Protein AF-A0A9E5CNL1-F1 (afdb_monomer)

Nearest PDB structures (foldseek):
  4oo2-assembly1_B  TM=9.567E-01  e=1.374E-07  Streptomyces globisporus
  4oo2-assembly1_D  TM=9.567E-01  e=1.667E-07  Streptomyces globisporus
  4oo2-assembly1_C  TM=9.579E-01  e=2.300E-07  Streptomyces globisporus
  4oo2-assembly1_A  TM=9.565E-01  e=3.386E-07  Streptomyces globisporus
  6jhm-assembly1_D  TM=9.090E-01  e=7.826E-07  Ralstonia pickettii DTP0602

Structure (mmCIF, N/CA/C/O backbone):
data_AF-A0A9E5CNL1-F1
#
_entry.id   AF-A0A9E5CNL1-F1
#
loop_
_atom_site.group_PDB
_atom_site.id
_atom_site.type_symbol
_atom_site.label_atom_id
_atom_site.label_alt_id
_atom_site.label_comp_id
_atom_site.label_asym_id
_atom_site.label_entity_id
_atom_site.label_seq_id
_atom_site.pdbx_PDB_ins_code
_atom_site.Cartn_x
_atom_site.Cartn_y
_atom_site.Cartn_z
_atom_site.occupancy
_atom_site.B_iso_or_equiv
_atom_site.auth_seq_id
_atom_site.auth_comp_id
_atom_site.auth_asym_id
_atom_site.auth_atom_id
_atom_site.pdbx_PDB_model_num
ATOM 1 N N . MET A 1 1 ? -8.379 12.964 3.816 1.00 68.00 1 MET A N 1
ATOM 2 C CA . MET A 1 1 ? -8.931 11.796 3.086 1.00 68.00 1 MET A CA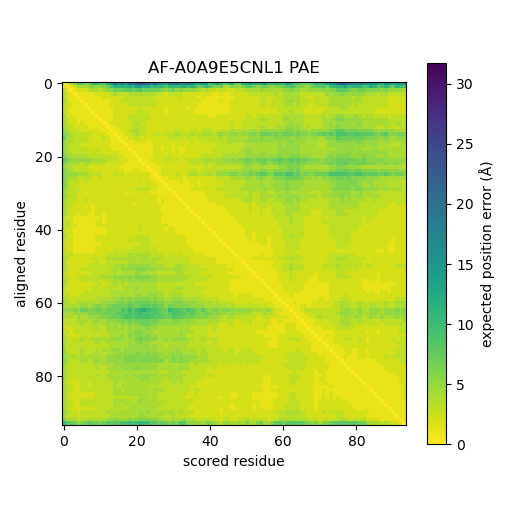 1
ATOM 3 C C . MET A 1 1 ? -7.792 10.830 2.788 1.00 68.00 1 MET A C 1
ATOM 5 O O . MET A 1 1 ? -6.654 11.289 2.736 1.00 68.00 1 MET A O 1
ATOM 9 N N . PRO A 1 2 ? -8.049 9.519 2.647 1.00 80.19 2 PRO A N 1
ATOM 10 C CA . PRO A 1 2 ? -7.014 8.552 2.289 1.00 80.19 2 PRO A CA 1
ATOM 11 C C . PRO A 1 2 ? -6.397 8.894 0.929 1.00 80.19 2 PRO A C 1
ATOM 13 O O . PRO A 1 2 ? -7.105 9.372 0.047 1.00 80.19 2 PRO A O 1
ATOM 16 N N . ARG A 1 3 ? -5.090 8.646 0.769 1.00 88.88 3 ARG A N 1
ATOM 17 C CA . ARG A 1 3 ? -4.398 8.849 -0.514 1.00 88.88 3 ARG A CA 1
ATOM 18 C C . ARG A 1 3 ? -5.040 8.010 -1.617 1.00 88.88 3 ARG A C 1
ATOM 20 O O . ARG A 1 3 ? -5.318 6.836 -1.386 1.00 88.88 3 ARG A O 1
ATOM 27 N N . THR A 1 4 ? -5.182 8.599 -2.796 1.00 94.06 4 THR A N 1
ATOM 28 C CA . THR A 1 4 ? -5.622 7.930 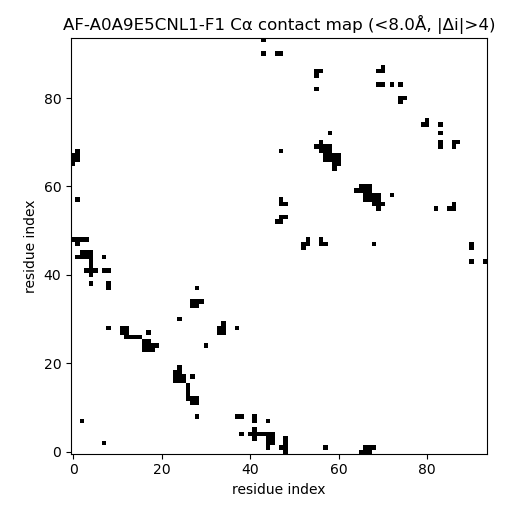-4.028 1.00 94.06 4 THR A CA 1
ATOM 29 C C . THR A 1 4 ? -4.463 7.207 -4.719 1.00 94.06 4 THR A C 1
ATOM 31 O O . THR A 1 4 ? -3.283 7.493 -4.477 1.00 94.06 4 THR A O 1
ATOM 34 N N . GLY A 1 5 ? -4.785 6.287 -5.626 1.00 95.69 5 GLY A N 1
ATOM 35 C CA . GLY A 1 5 ? -3.817 5.620 -6.490 1.00 95.69 5 GLY A CA 1
ATOM 36 C C . GLY A 1 5 ? -3.057 6.603 -7.379 1.00 95.69 5 GLY A C 1
ATOM 37 O O . GLY A 1 5 ? -1.844 6.468 -7.551 1.00 95.69 5 GLY A O 1
ATOM 38 N N . ALA A 1 6 ? -3.726 7.651 -7.870 1.00 95.81 6 ALA A N 1
ATOM 39 C CA . ALA A 1 6 ? -3.096 8.713 -8.656 1.00 95.81 6 ALA A CA 1
ATOM 40 C C . ALA A 1 6 ? -2.034 9.482 -7.850 1.00 95.81 6 ALA A C 1
ATOM 42 O O . ALA A 1 6 ? -0.907 9.660 -8.320 1.00 95.81 6 ALA A O 1
ATOM 43 N N . GLU A 1 7 ? -2.353 9.874 -6.613 1.00 95.50 7 GLU A N 1
ATOM 44 C CA . GLU A 1 7 ? -1.404 10.537 -5.708 1.00 95.50 7 GLU A CA 1
ATOM 45 C C . GLU A 1 7 ? -0.230 9.619 -5.342 1.00 95.50 7 GLU A C 1
ATOM 47 O O . GLU A 1 7 ? 0.915 10.070 -5.260 1.00 95.50 7 GLU A O 1
ATOM 52 N N . TYR A 1 8 ? -0.485 8.320 -5.148 1.00 96.25 8 TYR A N 1
ATOM 53 C CA . TYR A 1 8 ? 0.577 7.335 -4.951 1.00 96.25 8 TYR A CA 1
ATOM 54 C C . TYR A 1 8 ? 1.514 7.269 -6.162 1.00 96.25 8 TYR A C 1
ATOM 56 O O . TYR A 1 8 ? 2.726 7.399 -5.984 1.00 96.25 8 TYR A O 1
ATOM 64 N N . LEU A 1 9 ? 0.971 7.122 -7.376 1.00 96.69 9 LEU A N 1
ATOM 65 C CA . LEU A 1 9 ? 1.754 7.053 -8.612 1.00 96.69 9 LEU A CA 1
ATOM 66 C C . LEU A 1 9 ? 2.576 8.320 -8.846 1.00 96.69 9 LEU A C 1
ATOM 68 O O . LEU A 1 9 ? 3.726 8.235 -9.268 1.00 96.69 9 LEU A O 1
ATOM 72 N N . GLN A 1 10 ? 2.020 9.492 -8.542 1.00 95.88 10 GLN A N 1
ATOM 73 C CA . GLN A 1 10 ? 2.769 10.742 -8.603 1.00 95.88 10 GLN A CA 1
ATOM 74 C C . GLN A 1 10 ? 3.920 10.754 -7.592 1.00 95.88 10 GLN A C 1
ATOM 76 O O . GLN A 1 10 ? 5.032 11.139 -7.939 1.00 95.88 10 GLN A O 1
ATOM 81 N N . ARG A 1 11 ? 3.683 10.291 -6.360 1.00 95.19 11 ARG A N 1
ATOM 82 C CA . ARG A 1 11 ? 4.697 10.275 -5.299 1.00 95.19 11 ARG A CA 1
ATOM 83 C C . ARG A 1 11 ? 5.850 9.314 -5.581 1.00 95.19 11 ARG A C 1
ATOM 85 O O . ARG A 1 11 ? 6.968 9.598 -5.172 1.00 95.19 11 ARG A O 1
ATOM 92 N N . VAL A 1 12 ? 5.596 8.172 -6.223 1.00 95.12 12 VAL A N 1
ATOM 93 C CA . VAL A 1 12 ? 6.654 7.186 -6.512 1.00 95.12 12 VAL A CA 1
ATOM 94 C C . VAL A 1 12 ? 7.520 7.536 -7.720 1.00 95.12 12 VAL A C 1
ATOM 96 O O . VAL A 1 12 ? 8.546 6.888 -7.922 1.00 95.12 12 VAL A O 1
ATOM 99 N N . ARG A 1 13 ? 7.148 8.563 -8.492 1.00 94.88 13 ARG A N 1
ATOM 100 C CA . ARG A 1 13 ? 8.019 9.200 -9.488 1.00 94.88 13 ARG A CA 1
ATOM 101 C C . ARG A 1 13 ? 8.981 10.161 -8.792 1.00 94.88 13 ARG A C 1
ATOM 103 O O . ARG A 1 13 ? 8.889 11.377 -8.931 1.00 94.88 13 ARG A O 1
ATOM 110 N N . ASP A 1 14 ? 9.858 9.589 -7.984 1.00 93.81 14 ASP A N 1
ATOM 111 C CA . ASP A 1 14 ? 10.900 10.295 -7.250 1.00 93.81 14 ASP A CA 1
ATOM 112 C C . ASP A 1 14 ? 12.292 9.948 -7.805 1.00 93.81 14 ASP A C 1
ATOM 114 O O . ASP A 1 14 ? 12.438 9.162 -8.741 1.00 93.81 14 ASP A O 1
ATOM 118 N N . ASN A 1 15 ? 13.332 10.530 -7.209 1.00 93.88 15 ASN A N 1
ATOM 119 C C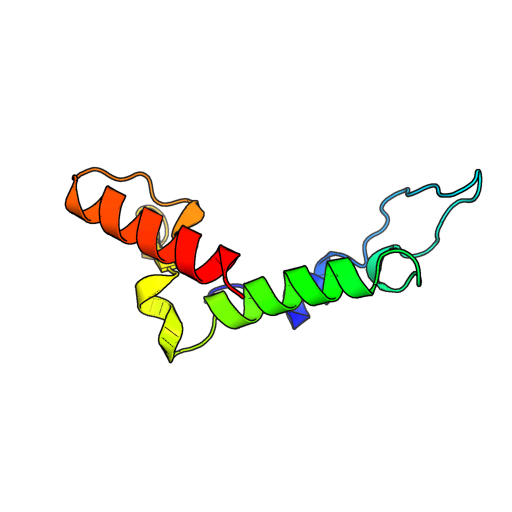A . ASN A 1 15 ? 14.722 10.345 -7.633 1.00 93.88 15 ASN A CA 1
ATOM 120 C C . ASN A 1 15 ? 15.376 9.105 -6.992 1.00 93.88 15 ASN A C 1
ATOM 122 O O . ASN A 1 15 ? 16.551 9.148 -6.621 1.00 93.88 15 ASN A O 1
ATOM 126 N N . ARG A 1 16 ? 14.623 8.014 -6.782 1.00 95.06 16 ARG A N 1
ATOM 127 C CA . ARG A 1 16 ? 15.184 6.771 -6.230 1.00 95.06 16 ARG A CA 1
ATOM 128 C C . ARG A 1 16 ? 16.160 6.119 -7.207 1.00 95.06 16 ARG A C 1
ATOM 130 O O . ARG A 1 16 ? 15.897 6.011 -8.400 1.00 95.06 16 ARG A O 1
ATOM 137 N N . THR A 1 17 ? 17.247 5.581 -6.670 1.00 96.88 17 THR A N 1
ATOM 138 C CA . THR A 1 17 ? 18.238 4.844 -7.456 1.00 96.88 17 THR A CA 1
ATOM 139 C C . THR A 1 17 ? 17.869 3.366 -7.505 1.00 96.88 17 THR A C 1
ATOM 141 O O . THR A 1 17 ? 17.967 2.667 -6.496 1.00 96.88 17 THR A O 1
ATOM 144 N N . VAL A 1 18 ? 17.455 2.880 -8.676 1.00 96.81 18 VAL A N 1
ATOM 145 C CA . VAL A 1 18 ? 17.102 1.470 -8.901 1.00 96.81 18 VAL A CA 1
ATOM 146 C C . VAL A 1 18 ? 17.937 0.921 -10.048 1.00 96.81 18 VAL A C 1
ATOM 148 O O . VAL A 1 18 ? 17.950 1.496 -11.133 1.00 96.81 18 VAL A O 1
ATOM 151 N N . TYR A 1 19 ? 18.607 -0.205 -9.814 1.00 97.62 19 TYR A N 1
ATOM 152 C CA . TYR A 1 19 ? 19.349 -0.928 -10.844 1.00 97.62 19 TYR A CA 1
ATOM 153 C C . TYR A 1 19 ? 18.630 -2.225 -11.210 1.00 97.62 19 TYR A C 1
ATOM 155 O O . TYR A 1 19 ? 18.138 -2.932 -10.332 1.00 97.62 19 TYR A O 1
ATOM 163 N N . LEU A 1 20 ? 18.609 -2.552 -12.499 1.00 97.44 20 LEU A N 1
ATOM 164 C CA . LEU A 1 20 ? 18.150 -3.835 -13.026 1.00 97.44 20 LEU A CA 1
ATOM 165 C C . LEU A 1 20 ? 19.125 -4.280 -14.115 1.00 97.44 20 LEU A C 1
ATOM 167 O O . LEU A 1 20 ? 19.486 -3.480 -14.977 1.00 97.44 20 LEU A O 1
ATOM 171 N N . ASP A 1 21 ? 19.589 -5.528 -14.045 1.00 96.50 21 ASP A N 1
ATOM 172 C CA . ASP A 1 21 ? 20.546 -6.105 -15.001 1.00 96.50 21 ASP A CA 1
ATOM 173 C C . ASP A 1 21 ? 21.785 -5.218 -15.240 1.00 96.50 21 ASP A C 1
ATOM 175 O O . ASP A 1 21 ? 22.240 -5.012 -16.365 1.00 96.50 21 ASP A O 1
ATOM 179 N N . GLY A 1 22 ? 22.310 -4.633 -14.155 1.00 97.19 22 GLY A N 1
ATOM 180 C CA . GLY A 1 22 ? 23.490 -3.762 -14.177 1.00 97.19 22 GLY A CA 1
ATOM 181 C C . GLY A 1 22 ? 23.257 -2.355 -14.742 1.00 97.19 22 GLY A C 1
ATOM 182 O O . GLY A 1 22 ? 24.212 -1.588 -14.849 1.00 97.19 22 GLY A O 1
ATOM 183 N N . LYS A 1 23 ? 22.018 -1.984 -15.087 1.00 97.12 23 LYS A N 1
ATOM 184 C CA . LYS A 1 23 ? 21.667 -0.664 -15.632 1.00 97.12 23 LYS A CA 1
ATOM 185 C C . LYS A 1 23 ? 20.857 0.150 -14.635 1.00 97.12 23 LYS A C 1
ATOM 187 O O . LYS A 1 23 ? 19.979 -0.389 -13.966 1.00 97.12 23 LYS A O 1
ATOM 192 N N . LEU A 1 24 ? 21.140 1.449 -14.563 1.00 96.94 24 LEU A N 1
ATOM 193 C CA . LEU A 1 24 ? 20.322 2.398 -13.814 1.00 96.94 24 LEU A CA 1
ATOM 194 C C . LEU A 1 24 ? 18.991 2.608 -14.546 1.00 96.94 24 LEU A C 1
ATOM 196 O O . LEU A 1 24 ? 18.976 2.875 -15.747 1.00 96.94 24 LEU A O 1
ATOM 200 N N . ILE A 1 25 ? 17.886 2.501 -13.817 1.00 96.50 25 ILE A N 1
ATOM 201 C CA . ILE A 1 25 ? 16.548 2.823 -14.308 1.00 96.50 25 ILE A CA 1
ATOM 202 C C . ILE A 1 25 ? 16.237 4.275 -13.950 1.00 96.50 25 ILE A C 1
ATOM 204 O O . ILE A 1 25 ? 16.273 4.637 -12.778 1.00 96.50 25 ILE A O 1
ATOM 208 N N . GLU A 1 26 ? 15.884 5.082 -14.954 1.00 93.00 26 GLU A N 1
ATOM 209 C CA . GLU A 1 26 ? 15.548 6.502 -14.768 1.00 93.00 26 GLU A CA 1
ATOM 210 C C . GLU A 1 26 ? 14.299 6.702 -13.901 1.00 93.00 26 GLU A C 1
ATOM 212 O O . GLU A 1 26 ? 14.269 7.571 -13.038 1.00 93.00 26 GLU A O 1
ATOM 217 N N . ASN A 1 27 ? 13.260 5.890 -14.121 1.00 94.75 27 ASN A N 1
ATOM 218 C CA . ASN A 1 27 ? 12.012 5.972 -13.371 1.00 94.75 27 ASN A CA 1
ATOM 219 C C . ASN A 1 27 ? 11.386 4.583 -13.214 1.00 94.75 27 ASN A C 1
ATOM 221 O O . ASN A 1 27 ? 10.895 3.978 -14.170 1.00 94.75 27 ASN A O 1
ATOM 225 N N . ALA A 1 28 ? 11.382 4.083 -11.979 1.00 95.25 28 ALA A N 1
ATOM 226 C CA . ALA A 1 28 ? 10.851 2.763 -11.668 1.00 95.25 28 ALA A CA 1
ATOM 227 C C . ALA A 1 28 ? 9.331 2.658 -11.889 1.00 95.25 28 ALA A C 1
ATOM 229 O O . ALA A 1 28 ? 8.861 1.600 -12.299 1.00 95.25 28 ALA A O 1
ATOM 230 N N . ALA A 1 29 ? 8.567 3.730 -11.655 1.00 95.50 29 ALA A N 1
ATOM 231 C CA . ALA A 1 29 ? 7.107 3.722 -11.777 1.00 95.50 29 ALA A CA 1
ATOM 232 C C . ALA A 1 29 ? 6.630 3.502 -13.221 1.00 95.50 29 ALA A C 1
ATOM 234 O O . ALA A 1 29 ? 5.586 2.889 -13.441 1.00 95.50 29 ALA A O 1
ATOM 235 N N . ASP A 1 30 ? 7.417 3.958 -14.197 1.00 95.00 30 ASP A N 1
ATOM 236 C CA . ASP A 1 30 ? 7.092 3.855 -15.621 1.00 95.00 30 ASP A CA 1
ATOM 237 C C . ASP A 1 30 ? 7.849 2.704 -16.328 1.00 95.00 30 ASP A C 1
ATOM 239 O O . ASP A 1 30 ? 7.473 2.291 -17.430 1.00 95.00 30 ASP A O 1
ATOM 243 N N . HIS A 1 31 ? 8.867 2.115 -15.683 1.00 96.75 31 HIS A N 1
ATOM 244 C CA . HIS A 1 31 ? 9.679 1.038 -16.257 1.00 96.75 31 HIS A CA 1
ATOM 245 C C . HIS A 1 31 ? 8.861 -0.252 -16.497 1.00 96.75 31 HIS A C 1
ATOM 247 O O . HIS A 1 31 ? 8.170 -0.713 -15.583 1.00 96.75 31 HIS A O 1
ATOM 253 N N . PRO A 1 32 ? 8.965 -0.915 -17.672 1.00 97.00 32 PRO A N 1
ATOM 254 C CA . PRO A 1 32 ? 8.174 -2.106 -18.006 1.00 97.00 32 PRO A CA 1
ATOM 255 C C . PRO A 1 32 ? 8.235 -3.242 -16.979 1.00 97.00 32 PRO A C 1
ATOM 257 O O . PRO A 1 32 ? 7.227 -3.913 -16.769 1.00 97.00 32 PRO A O 1
ATOM 260 N N . ALA A 1 33 ? 9.380 -3.419 -16.311 1.00 96.94 33 ALA A N 1
ATOM 261 C CA . ALA A 1 33 ? 9.564 -4.447 -15.285 1.00 96.94 33 ALA A CA 1
ATOM 262 C C . ALA A 1 33 ? 8.720 -4.223 -14.013 1.00 96.94 33 ALA A C 1
ATOM 264 O O . ALA A 1 33 ? 8.413 -5.184 -13.318 1.00 96.94 33 ALA A O 1
ATOM 265 N N . PHE A 1 34 ? 8.337 -2.977 -13.702 1.00 96.94 34 PHE A N 1
ATOM 266 C CA . PHE A 1 34 ? 7.697 -2.637 -12.422 1.00 96.94 34 PHE A CA 1
ATOM 267 C C . PHE A 1 34 ? 6.369 -1.898 -12.560 1.00 96.94 34 PHE A C 1
ATOM 269 O O . PHE A 1 34 ? 5.568 -1.930 -11.628 1.00 96.94 34 PHE A O 1
ATOM 276 N N . ARG A 1 35 ? 6.092 -1.260 -13.705 1.00 96.62 35 ARG A N 1
ATOM 277 C CA . ARG A 1 35 ? 4.902 -0.413 -13.908 1.00 96.62 35 ARG A CA 1
ATOM 278 C C . ARG A 1 35 ? 3.590 -1.088 -13.504 1.00 96.62 35 ARG A C 1
ATOM 280 O O . ARG A 1 35 ? 2.690 -0.431 -12.996 1.00 96.62 35 ARG A O 1
ATOM 287 N N . ASN A 1 36 ? 3.481 -2.404 -13.696 1.00 98.00 36 ASN A N 1
ATOM 288 C CA . ASN A 1 36 ? 2.290 -3.157 -13.309 1.00 98.00 36 ASN A CA 1
ATOM 289 C C . ASN A 1 36 ? 2.206 -3.357 -11.792 1.00 98.00 36 ASN A C 1
ATOM 291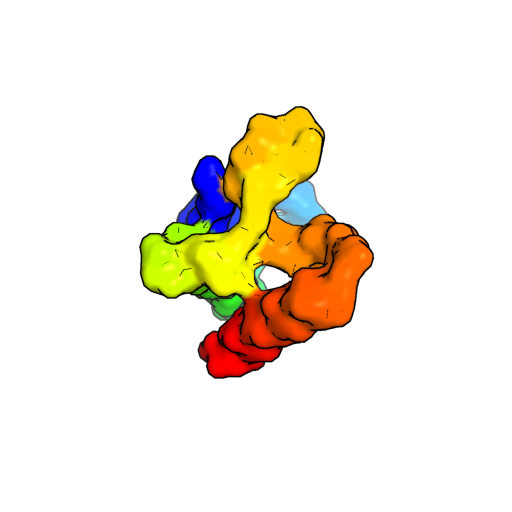 O O . ASN A 1 36 ? 1.130 -3.181 -11.242 1.00 98.00 36 ASN A O 1
ATOM 295 N N . ALA A 1 37 ? 3.322 -3.617 -11.107 1.00 97.44 37 ALA A N 1
ATOM 296 C CA . ALA A 1 37 ? 3.346 -3.697 -9.647 1.00 97.44 37 ALA A CA 1
ATOM 297 C C . ALA A 1 37 ? 2.964 -2.351 -9.008 1.00 97.44 37 ALA A C 1
ATOM 299 O O . ALA A 1 37 ? 2.152 -2.310 -8.087 1.00 97.44 37 ALA A O 1
ATOM 300 N N . PHE A 1 38 ? 3.469 -1.236 -9.545 1.00 97.38 38 PHE A N 1
ATOM 301 C CA . PHE A 1 38 ? 3.049 0.099 -9.108 1.00 97.38 38 PHE A CA 1
ATOM 302 C C . PHE A 1 38 ? 1.556 0.347 -9.354 1.00 97.38 38 PHE A C 1
ATOM 304 O O . PHE A 1 38 ? 0.883 0.890 -8.483 1.00 97.38 38 PHE A O 1
ATOM 311 N N . ARG A 1 39 ? 1.007 -0.081 -10.498 1.00 96.94 39 ARG A N 1
ATOM 312 C CA . ARG A 1 39 ? -0.439 0.006 -10.771 1.00 96.94 39 ARG A CA 1
ATOM 313 C C . ARG A 1 39 ? -1.273 -0.854 -9.823 1.00 96.94 39 ARG A C 1
ATOM 315 O O . ARG A 1 39 ? -2.310 -0.385 -9.374 1.00 96.94 39 ARG A O 1
ATOM 322 N N . THR A 1 40 ? -0.815 -2.054 -9.473 1.00 97.19 40 THR A N 1
ATOM 323 C CA . THR A 1 40 ? -1.473 -2.898 -8.464 1.00 97.19 40 THR A CA 1
ATOM 324 C C . THR A 1 40 ? -1.530 -2.182 -7.116 1.00 97.19 40 THR A C 1
ATOM 326 O O . THR A 1 40 ? -2.601 -2.061 -6.532 1.00 97.19 40 THR A O 1
ATOM 329 N N . VAL A 1 41 ? -0.414 -1.606 -6.653 1.00 96.69 41 VAL A N 1
ATOM 330 C CA . VAL A 1 41 ? -0.400 -0.836 -5.396 1.00 96.69 41 VAL A CA 1
ATOM 331 C C . VAL A 1 41 ? -1.254 0.434 -5.492 1.00 96.69 41 VAL A C 1
ATOM 333 O O . VAL A 1 41 ? -1.901 0.807 -4.518 1.00 96.69 41 VAL A O 1
ATOM 336 N N . ALA A 1 42 ? -1.309 1.089 -6.652 1.00 97.12 42 ALA A N 1
ATOM 337 C CA . ALA A 1 42 ? -2.215 2.214 -6.874 1.00 97.12 42 ALA A CA 1
ATOM 338 C C . ALA A 1 42 ? -3.687 1.792 -6.713 1.00 97.12 42 ALA A C 1
ATOM 340 O O . ALA A 1 42 ? -4.427 2.460 -5.995 1.00 97.12 42 ALA A O 1
ATOM 341 N N . GLY A 1 43 ? -4.078 0.645 -7.279 1.00 96.88 43 GLY A N 1
ATOM 342 C CA . GLY A 1 43 ? -5.420 0.078 -7.113 1.00 96.88 43 GLY A CA 1
ATOM 343 C C . GLY A 1 43 ? -5.769 -0.217 -5.652 1.00 96.88 43 GLY A C 1
ATOM 344 O O . GLY A 1 43 ? -6.888 0.038 -5.222 1.00 96.88 43 GLY A O 1
ATOM 345 N N . LEU A 1 44 ? -4.792 -0.647 -4.850 1.00 95.94 44 LEU A N 1
ATOM 346 C CA . LEU A 1 44 ? -4.962 -0.830 -3.406 1.00 95.94 44 LEU A CA 1
ATOM 347 C C . LEU A 1 44 ? -5.234 0.487 -2.651 1.00 95.94 44 LEU A C 1
ATOM 349 O O . LEU A 1 44 ? -5.960 0.480 -1.653 1.00 95.94 44 LEU A O 1
ATOM 353 N N . TYR A 1 45 ? -4.667 1.612 -3.103 1.00 95.69 45 TYR A N 1
ATOM 354 C CA . TYR A 1 45 ? -4.987 2.942 -2.568 1.00 95.69 45 TYR A CA 1
ATOM 355 C C . TYR A 1 45 ? -6.388 3.397 -2.982 1.00 95.69 45 TYR A C 1
ATOM 357 O O . TYR A 1 45 ? -7.133 3.889 -2.134 1.00 95.69 45 TYR A O 1
ATOM 365 N N . ASP A 1 46 ? -6.762 3.191 -4.247 1.00 96.12 46 ASP A N 1
ATOM 366 C CA . ASP A 1 46 ? -8.101 3.520 -4.746 1.00 96.12 46 ASP A CA 1
ATOM 367 C C . ASP A 1 46 ? -9.179 2.712 -4.013 1.00 96.12 46 ASP A C 1
ATOM 369 O O . ASP A 1 46 ? -10.140 3.289 -3.510 1.00 96.12 46 ASP A O 1
ATOM 373 N N . PHE A 1 47 ? -8.968 1.404 -3.837 1.00 95.94 47 PHE A N 1
ATOM 374 C CA . PHE A 1 47 ? -9.858 0.539 -3.063 1.00 95.94 47 PHE A CA 1
ATOM 375 C C . PHE A 1 47 ? -10.045 1.043 -1.628 1.00 95.94 47 PHE A C 1
ATOM 377 O O . PHE A 1 47 ? -11.168 1.108 -1.138 1.00 95.94 47 PHE A O 1
ATOM 384 N N . GLN A 1 48 ? -8.961 1.446 -0.958 1.00 95.06 48 GLN A N 1
ATOM 385 C CA . GLN A 1 48 ? -9.016 1.984 0.404 1.00 95.06 48 GLN A CA 1
ATOM 386 C C . GLN A 1 48 ? -9.772 3.323 0.484 1.00 95.06 48 GLN A C 1
ATOM 388 O O . GLN A 1 48 ? -10.399 3.615 1.504 1.00 95.06 48 GLN A O 1
ATOM 393 N N . GLY A 1 49 ? -9.649 4.165 -0.545 1.00 92.81 49 GLY A N 1
ATOM 394 C CA . GLY A 1 49 ? -10.262 5.492 -0.612 1.00 92.81 49 GLY A CA 1
ATOM 395 C C . GLY A 1 49 ? -11.700 5.507 -1.136 1.00 92.81 49 GLY A C 1
ATOM 396 O O . GLY A 1 49 ? -12.368 6.532 -0.991 1.00 92.81 49 GLY A O 1
ATOM 397 N N . ALA A 1 50 ? -12.176 4.407 -1.726 1.00 94.31 50 ALA A N 1
ATOM 398 C CA . ALA A 1 50 ? -13.510 4.308 -2.304 1.00 94.31 50 ALA A CA 1
ATOM 399 C C . ALA A 1 50 ? -14.606 4.523 -1.235 1.00 94.31 50 ALA A C 1
ATOM 401 O O . ALA A 1 50 ? -14.491 3.967 -0.135 1.00 94.31 50 ALA A O 1
ATOM 402 N N . PRO A 1 51 ? -15.665 5.313 -1.514 1.00 94.44 51 PRO A N 1
ATOM 403 C CA . PRO A 1 51 ? -16.717 5.619 -0.539 1.00 94.44 51 PRO A CA 1
ATOM 404 C C . PRO A 1 51 ? -17.339 4.386 0.129 1.00 94.44 51 PRO A C 1
ATOM 406 O O . PRO A 1 51 ? -17.581 4.396 1.333 1.00 94.44 51 PRO A O 1
ATOM 409 N N . GLU A 1 52 ? -17.545 3.315 -0.634 1.00 95.44 52 GLU A N 1
ATOM 410 C CA . GLU A 1 52 ? -18.098 2.034 -0.189 1.00 95.44 52 GLU A CA 1
ATOM 411 C C . GLU A 1 52 ? -17.178 1.270 0.775 1.00 95.44 52 GLU A C 1
ATOM 413 O O . GLU A 1 52 ? -17.655 0.525 1.629 1.00 95.44 52 GLU A O 1
ATOM 418 N N . ASN A 1 53 ? -15.867 1.498 0.690 1.00 95.62 53 ASN A N 1
ATOM 419 C CA . ASN A 1 53 ? -14.861 0.814 1.498 1.00 95.62 53 ASN A CA 1
ATOM 420 C C . ASN A 1 53 ? -14.343 1.675 2.645 1.00 95.62 53 ASN A C 1
ATOM 422 O O . ASN A 1 53 ? -13.610 1.174 3.496 1.00 95.62 53 ASN A O 1
ATOM 426 N N . LEU A 1 54 ? -14.697 2.962 2.688 1.00 94.06 54 LEU A N 1
ATOM 427 C CA . LEU A 1 54 ? -14.087 3.929 3.593 1.00 94.06 54 LEU A CA 1
ATOM 428 C C . LEU A 1 54 ? -14.198 3.485 5.057 1.00 94.06 54 LEU A C 1
ATOM 430 O O . LEU A 1 54 ? -13.219 3.559 5.801 1.00 94.06 54 LEU A O 1
ATOM 434 N N . GLU A 1 55 ? -15.348 2.956 5.469 1.00 95.56 55 GLU A N 1
ATOM 435 C CA . GLU A 1 55 ? -15.553 2.516 6.850 1.00 95.56 55 GLU A CA 1
ATOM 436 C C . GLU A 1 55 ? -14.848 1.205 7.175 1.00 95.56 55 GLU A C 1
ATOM 438 O O . GLU A 1 55 ? -14.254 1.080 8.245 1.00 95.56 55 GLU A O 1
ATOM 443 N N . LEU A 1 56 ? -14.827 0.262 6.235 1.00 96.62 56 LEU A N 1
ATOM 444 C CA . LEU A 1 56 ? -14.078 -0.983 6.381 1.00 96.62 56 LEU A CA 1
ATOM 445 C C . LEU A 1 56 ? -12.571 -0.705 6.457 1.00 96.62 56 LEU A C 1
ATOM 447 O O . LEU A 1 56 ? -11.886 -1.178 7.359 1.00 96.62 56 LEU A O 1
ATOM 451 N N . MET A 1 57 ? -12.054 0.115 5.548 1.00 96.81 57 MET A N 1
ATOM 452 C CA . MET A 1 57 ? -10.624 0.248 5.284 1.00 96.81 57 MET A CA 1
ATOM 453 C C . MET A 1 57 ? -9.931 1.358 6.073 1.00 96.81 57 MET A C 1
ATOM 455 O O . MET A 1 57 ? -8.699 1.431 6.086 1.00 96.81 57 MET A O 1
ATOM 459 N N . THR A 1 58 ? -10.681 2.230 6.747 1.00 95.94 58 THR A N 1
ATOM 460 C CA . THR A 1 58 ? -10.111 3.374 7.470 1.00 95.94 58 THR A CA 1
ATOM 461 C C . THR A 1 58 ? -10.776 3.594 8.822 1.00 95.94 58 THR A C 1
ATOM 463 O O . THR A 1 58 ? -11.873 3.107 9.078 1.00 95.94 58 THR A O 1
ATOM 466 N N . PHE A 1 59 ? -10.108 4.342 9.692 1.00 95.25 59 PHE A N 1
ATOM 467 C CA . PHE A 1 59 ? -10.609 4.745 11.005 1.00 95.25 59 PHE A CA 1
ATOM 468 C C . PHE A 1 59 ? -10.148 6.180 11.313 1.00 95.25 59 PHE A C 1
ATOM 470 O O . PHE A 1 59 ? -9.156 6.632 10.728 1.00 95.25 59 PHE A O 1
ATOM 477 N N . PRO A 1 60 ? -10.838 6.924 12.196 1.00 94.75 60 PRO A N 1
ATOM 478 C CA . PRO A 1 60 ? -10.373 8.238 12.624 1.00 94.75 60 PRO A CA 1
ATOM 479 C C . PRO A 1 60 ? -9.091 8.103 13.452 1.00 94.75 60 PRO A C 1
ATOM 481 O O . PRO A 1 60 ? -9.046 7.389 14.455 1.00 94.75 60 PRO A O 1
ATOM 484 N N . SER A 1 61 ? -8.040 8.803 13.034 1.00 93.19 61 SER A N 1
ATOM 485 C CA . SER A 1 61 ? -6.779 8.872 13.763 1.00 93.19 61 SER A CA 1
ATOM 486 C C . SER A 1 61 ? -7.002 9.470 15.157 1.00 93.19 61 SER A C 1
ATOM 488 O O . SER A 1 61 ? -7.599 10.543 15.265 1.00 93.19 61 SER A O 1
ATOM 490 N N . PRO A 1 62 ? -6.477 8.855 16.232 1.00 92.00 62 PRO A N 1
ATOM 491 C CA . PRO A 1 62 ? -6.642 9.377 17.585 1.00 92.00 62 PRO A CA 1
ATOM 492 C C . PRO A 1 62 ? -5.871 10.684 17.825 1.00 92.00 62 PRO A C 1
ATOM 494 O O . PRO A 1 62 ? -6.145 11.367 18.805 1.00 92.00 62 PRO A O 1
ATOM 497 N N . THR A 1 63 ? -4.900 11.025 16.970 1.00 93.12 63 THR A N 1
ATOM 498 C CA . THR A 1 63 ? -4.074 12.234 17.120 1.00 93.12 63 THR A CA 1
ATOM 499 C C . THR A 1 63 ? -4.522 13.387 16.230 1.00 93.12 63 THR A C 1
ATOM 501 O O . THR A 1 63 ? -4.397 14.535 16.639 1.00 93.12 63 THR A O 1
ATOM 504 N N . SER A 1 64 ? -5.035 13.105 15.028 1.00 93.25 64 SER A N 1
ATOM 505 C CA . SER A 1 64 ? -5.424 14.138 14.055 1.00 93.25 64 SER A CA 1
ATOM 506 C C . SER A 1 64 ? -6.924 14.200 13.770 1.00 93.25 64 SER A C 1
ATOM 508 O O . SER A 1 64 ? -7.376 15.156 13.150 1.00 93.25 64 SER A O 1
ATOM 510 N N . GLY A 1 65 ? -7.706 13.187 14.155 1.00 92.38 65 GLY A N 1
ATOM 511 C CA . GLY A 1 65 ? -9.123 13.057 13.791 1.00 92.38 65 GLY A CA 1
ATOM 512 C C . GLY A 1 65 ? -9.371 12.706 12.317 1.00 92.38 65 GLY A C 1
ATOM 513 O O . GLY A 1 65 ? -10.463 12.267 11.961 1.00 92.38 65 GLY A O 1
ATOM 514 N N . GLU A 1 66 ? -8.367 12.842 11.450 1.00 92.44 66 GLU A N 1
ATOM 515 C CA . GLU A 1 66 ? -8.469 12.479 10.040 1.00 92.44 66 GLU A CA 1
ATOM 516 C C . GLU A 1 66 ? -8.592 10.967 9.845 1.00 92.44 66 GLU A C 1
ATOM 518 O O . GLU A 1 66 ? -8.012 10.172 10.587 1.00 92.44 66 GLU A O 1
ATOM 523 N N . ARG A 1 67 ? -9.300 10.554 8.790 1.00 92.88 67 ARG A N 1
ATOM 524 C CA . ARG A 1 67 ? -9.380 9.140 8.415 1.00 92.88 67 ARG A CA 1
ATOM 525 C C . ARG A 1 67 ? -8.039 8.644 7.882 1.00 92.88 67 ARG A C 1
ATOM 527 O O . ARG A 1 67 ? -7.531 9.171 6.890 1.00 92.88 67 ARG A O 1
ATOM 534 N N . VAL A 1 68 ? -7.512 7.594 8.502 1.00 94.12 68 VAL A N 1
ATOM 535 C CA . VAL A 1 68 ? -6.266 6.918 8.115 1.00 94.12 68 VAL A CA 1
ATOM 536 C C . VAL A 1 68 ? -6.501 5.420 7.918 1.00 94.12 68 VAL A C 1
ATOM 538 O O . VAL A 1 68 ? -7.491 4.868 8.394 1.00 94.12 68 VAL A O 1
ATOM 541 N N . SER A 1 69 ? -5.597 4.752 7.199 1.00 94.19 69 SER A N 1
ATOM 542 C CA . SER A 1 69 ? -5.720 3.319 6.894 1.00 94.19 69 SER A CA 1
ATOM 543 C C . SER A 1 69 ? -5.811 2.462 8.156 1.00 94.19 69 SER A C 1
ATOM 545 O O . SER A 1 69 ? -4.969 2.582 9.050 1.00 94.19 69 SER A O 1
ATOM 547 N N . ARG A 1 70 ? -6.777 1.537 8.187 1.00 95.75 70 ARG A N 1
ATOM 548 C CA . ARG A 1 70 ? -6.998 0.587 9.288 1.00 95.75 70 ARG A CA 1
ATOM 549 C C . ARG A 1 70 ? -5.813 -0.347 9.532 1.00 95.75 70 ARG A C 1
ATOM 551 O O . ARG A 1 70 ? -5.658 -0.868 10.635 1.00 95.75 70 ARG A O 1
ATOM 558 N N . PHE A 1 71 ? -4.901 -0.481 8.570 1.00 93.19 71 PHE A N 1
ATOM 559 C CA . PHE A 1 71 ? -3.633 -1.187 8.770 1.00 93.19 71 PHE A CA 1
ATOM 560 C C . PHE A 1 71 ? -2.822 -0.635 9.954 1.00 93.19 71 PHE A C 1
ATOM 562 O O . PHE A 1 71 ? -2.167 -1.410 10.656 1.00 93.19 71 PHE A O 1
ATOM 569 N N . TRP A 1 72 ? -2.920 0.675 10.208 1.00 93.19 72 TRP A N 1
ATOM 570 C CA . TRP A 1 72 ? -2.254 1.380 11.309 1.00 93.19 72 TRP A CA 1
ATOM 571 C C . TRP A 1 72 ? -3.076 1.436 12.600 1.00 93.19 72 TRP A C 1
ATOM 573 O O . TRP A 1 72 ? -2.612 1.999 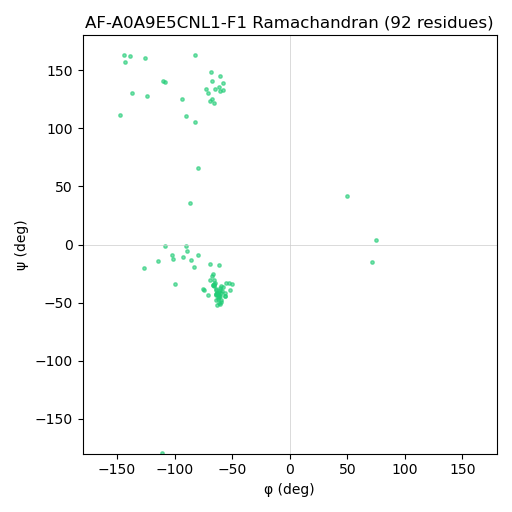13.591 1.00 93.19 72 TRP A O 1
ATOM 583 N N . GLN A 1 73 ? -4.293 0.885 12.612 1.00 95.25 73 GLN A N 1
ATOM 584 C CA . GLN A 1 73 ? -5.113 0.851 13.817 1.00 95.25 73 GLN A CA 1
ATOM 585 C C . GLN A 1 73 ? -4.438 -0.041 14.857 1.00 95.25 73 GLN A C 1
ATOM 587 O O . GLN A 1 73 ? -4.214 -1.222 14.595 1.00 95.25 73 GLN A O 1
ATOM 592 N N . LEU A 1 74 ? -4.142 0.520 16.034 1.00 95.88 74 LEU A N 1
ATOM 593 C CA . LEU A 1 74 ? -3.782 -0.241 17.228 1.00 95.88 74 LEU A CA 1
ATOM 594 C C . LEU A 1 74 ? -5.077 -0.714 17.902 1.00 95.88 74 LEU A C 1
ATOM 596 O O . LEU A 1 74 ? -5.754 0.118 18.511 1.00 95.88 74 LEU A O 1
ATOM 600 N N . PRO A 1 75 ? -5.441 -2.003 17.808 1.00 96.00 75 PRO A N 1
ATOM 601 C CA . PRO A 1 75 ? -6.702 -2.484 18.350 1.00 96.00 75 PRO A CA 1
ATOM 602 C C . PRO A 1 75 ? -6.646 -2.539 19.877 1.00 96.00 75 PRO A C 1
ATOM 604 O O . PRO A 1 75 ? -5.686 -3.056 20.449 1.00 96.00 75 PRO A O 1
ATOM 607 N N . LYS A 1 76 ? -7.686 -2.037 20.537 1.00 96.00 76 LYS A N 1
ATOM 608 C CA . LYS A 1 76 ? -7.850 -2.044 22.001 1.00 96.00 76 LYS A CA 1
ATOM 609 C C . LYS A 1 76 ? -8.931 -3.015 22.473 1.00 96.00 76 LYS A C 1
ATOM 611 O O . LYS A 1 76 ? -9.160 -3.148 23.672 1.00 96.00 76 LYS A O 1
ATOM 616 N N . SER A 1 77 ? -9.596 -3.694 21.541 1.00 97.69 77 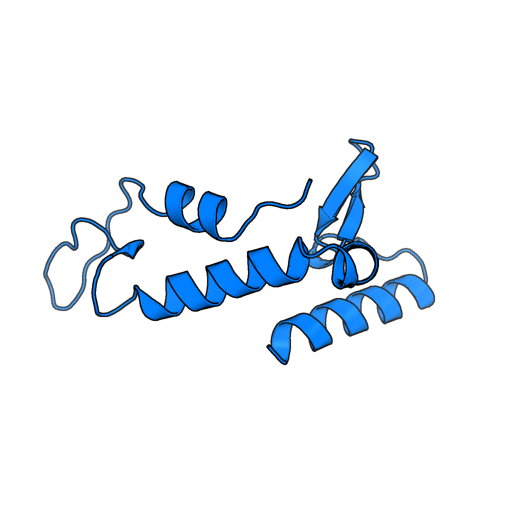SER A N 1
ATOM 617 C CA . SER A 1 77 ? -10.628 -4.690 21.816 1.00 97.69 77 SER A CA 1
ATOM 618 C C . SER A 1 77 ? -10.578 -5.841 20.809 1.00 97.69 77 SER A C 1
ATOM 620 O O . SER A 1 77 ? -10.010 -5.723 19.721 1.00 97.69 77 SER A O 1
ATOM 622 N N . TYR A 1 78 ? -11.215 -6.960 21.159 1.00 98.12 78 TYR A N 1
ATOM 623 C CA . TYR A 1 78 ? -11.394 -8.089 20.243 1.00 98.12 78 TYR A CA 1
ATOM 624 C C 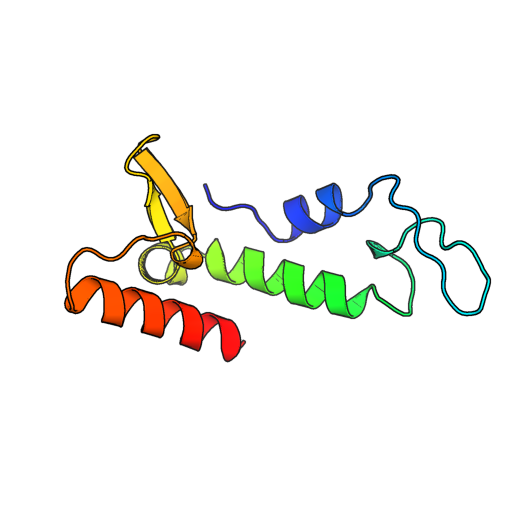. TYR A 1 78 ? -12.148 -7.684 18.968 1.00 98.12 78 TYR A C 1
ATOM 626 O O . TYR A 1 78 ? -11.777 -8.088 17.869 1.00 98.12 78 TYR A O 1
ATOM 634 N N . GLN A 1 79 ? -13.174 -6.843 19.105 1.00 97.56 79 GLN A N 1
ATOM 635 C CA . GLN A 1 79 ? -13.951 -6.352 17.970 1.00 97.56 79 GLN A CA 1
ATOM 636 C C . GLN A 1 79 ? -13.084 -5.534 17.005 1.00 97.56 79 GLN A C 1
AT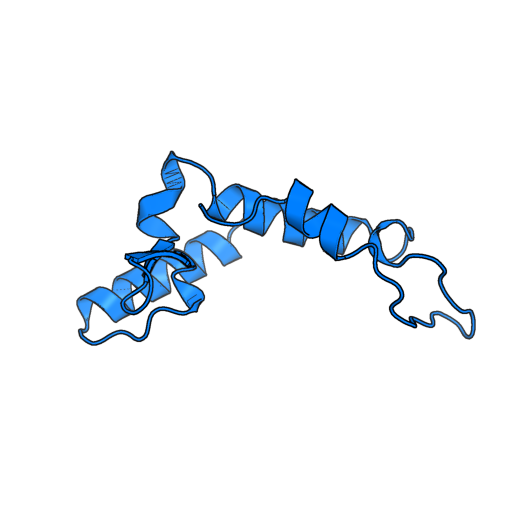OM 638 O O . GLN A 1 79 ? -13.158 -5.732 15.796 1.00 97.56 79 GLN A O 1
ATOM 643 N N . GLU A 1 80 ? -12.213 -4.665 17.518 1.00 96.50 80 GLU A N 1
ATOM 644 C CA . GLU A 1 80 ? -11.286 -3.905 16.672 1.00 96.50 80 GLU A CA 1
ATOM 645 C C . GLU A 1 80 ? -10.245 -4.808 15.993 1.00 96.50 80 GLU A C 1
ATOM 647 O O . GLU A 1 80 ? -9.876 -4.564 14.844 1.00 96.50 80 GLU A O 1
ATOM 652 N N . LEU A 1 81 ? -9.796 -5.881 16.662 1.00 98.00 81 LEU A N 1
ATOM 653 C CA . LEU A 1 81 ? -8.925 -6.890 16.043 1.00 98.00 81 LEU A CA 1
ATOM 654 C C . LEU A 1 81 ? -9.623 -7.580 14.865 1.00 98.00 81 LEU A C 1
ATOM 656 O O . LEU A 1 81 ? -9.011 -7.763 13.812 1.00 98.00 81 LEU A O 1
ATOM 660 N N . VAL A 1 82 ? -10.899 -7.938 15.033 1.00 98.19 82 VAL A N 1
ATOM 661 C CA . VAL A 1 82 ? -11.730 -8.552 13.988 1.00 98.19 82 VAL A CA 1
ATOM 662 C C . VAL A 1 82 ? -11.887 -7.609 12.797 1.00 98.19 82 VAL A C 1
ATOM 6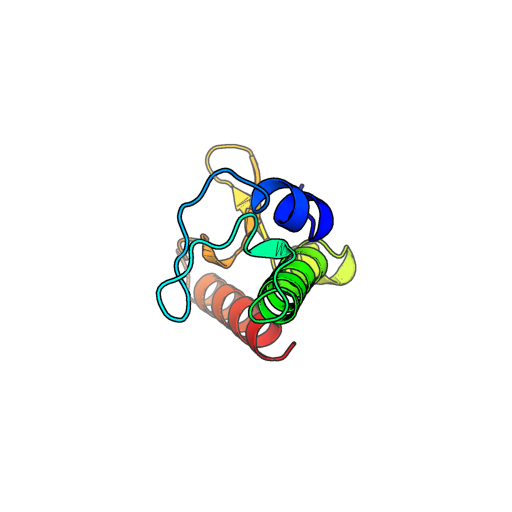64 O O . VAL A 1 82 ? -11.571 -8.013 11.682 1.00 98.19 82 VAL A O 1
ATOM 667 N N . GLN A 1 83 ? -12.268 -6.352 13.035 1.00 97.44 83 GLN A N 1
ATOM 668 C CA . GLN A 1 83 ? -12.423 -5.342 11.980 1.00 97.44 83 GLN A CA 1
ATOM 669 C C . GLN A 1 83 ? -11.121 -5.104 11.213 1.00 97.44 83 GLN A C 1
ATOM 671 O O . GLN A 1 83 ? -11.113 -4.986 9.990 1.00 97.44 83 GLN A O 1
ATOM 676 N N . ARG A 1 84 ? -9.988 -5.042 11.925 1.00 97.75 84 ARG A N 1
ATOM 677 C CA . ARG A 1 84 ? -8.679 -4.897 11.285 1.00 97.75 84 ARG A CA 1
ATOM 678 C C . ARG A 1 84 ? -8.353 -6.107 10.413 1.00 97.75 84 ARG A C 1
ATOM 680 O O . ARG A 1 84 ? -7.873 -5.909 9.304 1.00 97.75 84 ARG A O 1
ATOM 687 N N . ARG A 1 85 ? -8.628 -7.335 10.869 1.00 97.94 85 ARG A N 1
ATOM 688 C CA . ARG A 1 85 ? -8.468 -8.538 10.034 1.00 97.94 85 ARG A CA 1
ATOM 689 C C . ARG A 1 85 ? -9.342 -8.464 8.784 1.00 97.94 85 ARG A C 1
ATOM 691 O O . ARG A 1 85 ? -8.813 -8.692 7.710 1.00 97.94 85 ARG A O 1
ATOM 698 N N . GLU A 1 86 ? -10.631 -8.154 8.917 1.00 98.00 86 GLU A N 1
ATOM 699 C CA . GLU A 1 86 ? -11.564 -8.073 7.779 1.00 98.00 86 GLU A CA 1
ATOM 700 C C . GLU A 1 86 ? -11.065 -7.092 6.715 1.00 98.00 86 GLU A C 1
ATOM 702 O O . GLU A 1 86 ? -11.030 -7.430 5.535 1.00 98.00 86 GLU A O 1
ATOM 707 N N . ALA A 1 87 ? -10.579 -5.921 7.137 1.00 97.44 87 ALA A N 1
ATOM 708 C CA . ALA A 1 87 ? -9.970 -4.953 6.233 1.00 97.44 87 ALA A CA 1
ATOM 709 C C . ALA A 1 87 ? -8.707 -5.496 5.544 1.00 97.44 87 ALA A C 1
ATOM 711 O O . ALA A 1 87 ? -8.547 -5.332 4.340 1.00 97.44 87 ALA A O 1
ATOM 712 N N . ILE A 1 88 ? -7.809 -6.155 6.286 1.00 96.94 88 ILE A N 1
ATOM 713 C CA . ILE A 1 88 ? -6.585 -6.751 5.722 1.00 96.94 88 ILE A CA 1
ATOM 714 C C . ILE A 1 88 ? -6.929 -7.858 4.716 1.00 96.94 88 ILE A C 1
ATOM 716 O O . ILE A 1 88 ? -6.298 -7.932 3.665 1.00 96.94 88 ILE A O 1
ATOM 720 N N . THR A 1 89 ? -7.922 -8.696 5.022 1.00 97.88 89 THR A N 1
ATOM 721 C CA . THR A 1 89 ? -8.399 -9.764 4.136 1.00 97.88 89 THR A CA 1
ATOM 722 C C . THR A 1 89 ? -8.986 -9.189 2.852 1.00 97.88 89 THR A C 1
ATOM 724 O O . THR A 1 89 ? -8.514 -9.549 1.781 1.00 97.88 89 THR A O 1
ATOM 727 N N . ALA A 1 90 ? -9.916 -8.234 2.946 1.00 96.50 90 ALA A N 1
ATOM 728 C CA . ALA A 1 90 ? -10.514 -7.596 1.772 1.00 96.50 90 ALA A CA 1
ATOM 729 C C . ALA A 1 90 ? -9.460 -6.931 0.870 1.00 96.50 90 ALA A C 1
ATOM 731 O O . ALA A 1 90 ? -9.552 -6.978 -0.351 1.00 96.50 90 ALA A O 1
ATOM 732 N N . TRP A 1 91 ? -8.422 -6.344 1.473 1.00 94.69 91 TRP A N 1
ATOM 733 C CA . TRP A 1 91 ? -7.308 -5.737 0.745 1.00 94.69 91 TRP A CA 1
ATOM 734 C C . TRP A 1 91 ? -6.414 -6.755 0.028 1.00 94.69 91 TRP A C 1
ATOM 736 O O . TRP A 1 91 ? -5.823 -6.428 -0.994 1.00 94.69 91 TRP A O 1
ATOM 746 N N . ALA A 1 92 ? -6.290 -7.968 0.572 1.00 95.81 92 ALA A N 1
ATOM 747 C CA . ALA A 1 92 ? -5.482 -9.044 0.001 1.00 95.81 92 ALA A CA 1
ATOM 748 C C . ALA A 1 92 ? -6.210 -9.840 -1.098 1.00 95.81 92 ALA A C 1
ATOM 750 O O . ALA A 1 92 ? -5.552 -10.535 -1.867 1.00 95.81 92 ALA A O 1
ATOM 751 N N . GLU A 1 93 ? -7.542 -9.768 -1.145 1.00 95.25 93 GLU A N 1
ATOM 752 C CA . GLU A 1 93 ? -8.393 -10.473 -2.115 1.00 95.25 93 GLU A CA 1
ATOM 753 C C . GLU A 1 93 ? -8.654 -9.678 -3.408 1.00 95.25 93 GLU A C 1
ATOM 755 O O . GLU A 1 93 ? -9.264 -10.217 -4.333 1.00 95.25 93 GLU A O 1
ATOM 760 N N . LEU A 1 94 ? -8.197 -8.420 -3.477 1.00 88.00 94 LEU A N 1
ATOM 761 C CA . LEU A 1 94 ? -8.257 -7.568 -4.671 1.00 88.00 94 LEU A CA 1
ATOM 762 C C . LEU A 1 94 ? -7.256 -8.012 -5.751 1.00 88.00 94 LEU A C 1
ATOM 764 O O . LEU A 1 94 ? -7.654 -8.026 -6.938 1.00 88.00 94 LEU A O 1
#

Sequence (94 aa):
MPRTGAEYLQRVRDNRTVYLDGKLIENAADHPAFRNAFRTVAGLYDFQGAPENLELMTFPSPTSGERVSRFWQLPKSYQELVQRREAITAWAEL

pLDDT: mean 95.17, std 3.72, range [68.0, 98.19]

Foldseek 3Di:
DQDALVNQLVVQQDCDFDDDPNDTDRGQCPDPVCVVVSSLVNVLSNCCVDPVCVVLQWDQDPVHRDTDGLCPDDDPDPVSVVSSVSNVVVSVVD

Radius of gyration: 16.14 Å; Cα contacts (8 Å, |Δi|>4): 104; chains: 1; bounding box: 42×25×40 Å

Secondary structure (DSSP, 8-state):
-PPPHHHHHHHH-S---EEETTEEES-TTTSTTTHHHHHHHHHHHHHHHSTTTHHHHEEE-TTT-SEEEGGG----SHHHHHHHHHHHHHHH--

Solvent-accessible surface area (backbone atoms only — not comparable to full-atom values): 5466 Å² total; per-residue (Å²): 118,57,63,40,20,66,59,47,57,58,62,59,65,49,94,66,90,46,74,58,97,91,36,80,45,85,46,61,52,75,32,85,94,35,28,63,61,49,49,53,56,18,50,56,26,36,52,41,46,33,81,90,30,32,70,61,29,26,43,65,34,94,87,75,61,48,50,36,58,31,90,74,59,80,61,90,46,72,67,45,46,50,49,40,48,54,31,54,49,59,67,72,73,110

Mean predicted aligned error: 3.07 Å